Protein AF-A0A1Y6E6U8-F1 (afdb_monomer)

Sequence (98 aa):
MKDEIPPRITRLFGNDKARPKVVRVYAASSGWAQAPGSPVATWPVIDELLRQGRTSAEVKWRFTSHTVSILDLKRAVERVDWSSVAKRSARRGSGEAN

Nearest PDB structures (foldseek):
  1hyw-assembly1_A  TM=4.001E-01  e=8.903E+00  Lambdavirus lambda

Solvent-accessible surface area (backbone atoms only — not comparable to full-atom values): 5813 Å² total; per-residue (Å²): 130,80,76,46,56,50,67,71,60,23,56,75,71,75,30,87,83,58,74,34,21,28,51,29,36,26,26,93,90,73,44,77,40,76,38,81,89,41,48,58,54,16,51,61,50,53,54,49,39,45,75,72,58,32,47,30,34,33,32,36,43,97,93,49,73,50,80,45,50,50,60,58,59,51,54,55,48,70,70,47,63,59,79,63,58,64,62,60,67,67,72,80,74,76,86,75,87,131

pLDDT: mean 79.61, std 17.9, range [40.12, 95.62]

Structure (mmCIF, N/CA/C/O backbone):
data_AF-A0A1Y6E6U8-F1
#
_entry.id   AF-A0A1Y6E6U8-F1
#
loop_
_atom_site.group_PDB
_atom_site.id
_atom_site.type_symbol
_atom_site.label_atom_id
_atom_site.label_alt_id
_atom_site.label_comp_id
_atom_site.label_asym_id
_atom_site.label_entity_id
_atom_site.label_seq_id
_atom_site.pdbx_PDB_ins_code
_atom_site.Cartn_x
_atom_site.Cartn_y
_atom_site.Cartn_z
_atom_site.occupancy
_atom_site.B_iso_or_equiv
_atom_site.auth_seq_id
_atom_site.auth_comp_id
_atom_site.auth_asym_id
_atom_site.auth_atom_id
_atom_site.pdbx_PDB_model_num
ATOM 1 N N . MET A 1 1 ? 16.532 -10.856 0.366 1.00 52.50 1 MET A N 1
ATOM 2 C CA . MET A 1 1 ? 15.050 -10.835 0.335 1.00 52.50 1 MET A CA 1
ATOM 3 C C . MET A 1 1 ? 14.420 -9.601 1.005 1.00 52.50 1 MET A C 1
ATOM 5 O O . MET A 1 1 ? 13.209 -9.474 0.933 1.00 52.50 1 MET A O 1
ATOM 9 N N . LYS A 1 2 ? 15.175 -8.670 1.627 1.00 54.97 2 LYS A N 1
ATOM 10 C CA . LYS A 1 2 ? 14.591 -7.546 2.395 1.00 54.97 2 LYS A CA 1
ATOM 11 C C . LYS A 1 2 ? 14.168 -6.308 1.580 1.00 54.97 2 LYS A C 1
ATOM 13 O O . LYS A 1 2 ? 13.446 -5.480 2.106 1.00 54.97 2 LYS A O 1
ATOM 18 N N . ASP A 1 3 ? 14.507 -6.210 0.297 1.00 74.38 3 ASP A N 1
ATOM 19 C CA . ASP A 1 3 ? 14.193 -5.024 -0.527 1.00 74.38 3 ASP A CA 1
ATOM 20 C C . ASP A 1 3 ? 13.438 -5.372 -1.813 1.00 74.38 3 ASP A C 1
ATOM 22 O O . ASP A 1 3 ? 13.450 -4.623 -2.791 1.00 74.38 3 ASP A O 1
ATOM 26 N N . GLU A 1 4 ? 12.8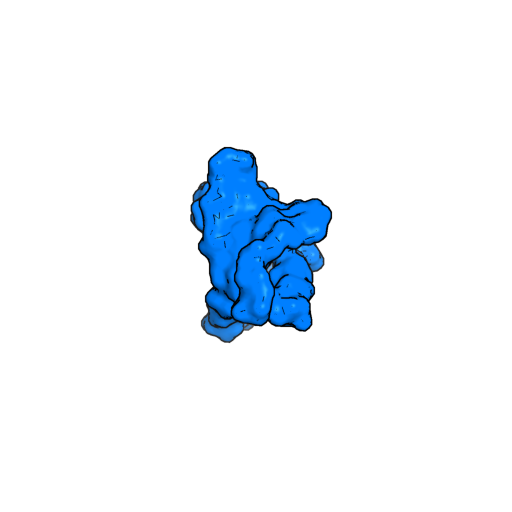04 -6.543 -1.837 1.00 86.38 4 GLU A N 1
ATOM 27 C CA . GLU A 1 4 ? 12.052 -6.989 -3.002 1.00 86.38 4 GLU A CA 1
ATOM 28 C C . GLU A 1 4 ? 10.722 -6.232 -3.110 1.00 86.38 4 GLU A C 1
ATOM 30 O O . GLU A 1 4 ? 9.986 -6.077 -2.131 1.00 86.38 4 GLU A O 1
ATOM 35 N N . ILE A 1 5 ? 10.433 -5.743 -4.315 1.00 88.31 5 ILE A N 1
ATOM 36 C CA . ILE A 1 5 ? 9.184 -5.063 -4.657 1.00 88.31 5 ILE A CA 1
ATOM 37 C C . ILE A 1 5 ? 8.185 -6.125 -5.124 1.00 88.31 5 ILE A C 1
ATOM 39 O O . ILE A 1 5 ? 8.540 -6.939 -5.980 1.00 88.31 5 ILE A O 1
ATOM 43 N N . PRO A 1 6 ? 6.933 -6.118 -4.629 1.00 88.56 6 PRO A N 1
ATOM 44 C CA . PRO A 1 6 ? 5.903 -7.033 -5.093 1.00 88.56 6 PRO A CA 1
ATOM 45 C C . PRO A 1 6 ? 5.784 -7.021 -6.629 1.00 88.56 6 PRO A C 1
ATOM 47 O O . PRO A 1 6 ? 5.564 -5.955 -7.211 1.00 88.56 6 PRO A O 1
ATOM 50 N N . PRO A 1 7 ? 5.828 -8.183 -7.308 1.00 86.81 7 PRO A N 1
ATOM 51 C CA . PRO A 1 7 ? 5.755 -8.248 -8.772 1.00 86.81 7 PRO A CA 1
ATOM 52 C C . PRO A 1 7 ? 4.469 -7.648 -9.349 1.00 86.81 7 PRO A C 1
ATOM 54 O O . PRO A 1 7 ? 4.441 -7.150 -10.470 1.00 86.81 7 PRO A O 1
ATOM 57 N N . ARG A 1 8 ? 3.369 -7.675 -8.583 1.00 86.75 8 ARG A N 1
ATOM 58 C CA . ARG A 1 8 ? 2.128 -6.986 -8.964 1.00 86.75 8 ARG A CA 1
ATOM 59 C C . ARG A 1 8 ? 2.325 -5.477 -9.071 1.00 86.75 8 ARG A C 1
ATOM 61 O O . ARG A 1 8 ? 1.776 -4.877 -9.985 1.00 86.75 8 ARG A O 1
ATOM 68 N N . ILE A 1 9 ? 3.127 -4.882 -8.190 1.00 88.75 9 ILE A N 1
ATOM 69 C CA . ILE A 1 9 ? 3.419 -3.450 -8.219 1.00 88.75 9 ILE A CA 1
ATOM 70 C C . ILE A 1 9 ? 4.254 -3.111 -9.455 1.00 88.75 9 ILE A C 1
ATOM 72 O O . ILE A 1 9 ? 3.865 -2.220 -10.200 1.00 88.75 9 ILE A O 1
ATOM 76 N N . THR A 1 10 ? 5.345 -3.830 -9.738 1.00 89.19 10 THR A N 1
ATOM 77 C CA . THR A 1 10 ? 6.171 -3.559 -10.934 1.00 89.19 10 THR A CA 1
ATOM 78 C C . THR A 1 10 ? 5.396 -3.759 -12.240 1.00 89.19 10 THR A C 1
ATOM 80 O O . THR A 1 10 ? 5.549 -2.968 -13.175 1.00 89.19 10 THR A O 1
ATOM 83 N N . ARG A 1 11 ? 4.488 -4.746 -12.287 1.00 88.75 11 ARG A N 1
ATOM 84 C CA . ARG A 1 11 ? 3.580 -4.976 -13.425 1.00 88.75 11 ARG A CA 1
ATOM 85 C C . ARG A 1 11 ? 2.635 -3.808 -13.703 1.00 88.75 11 ARG A C 1
ATOM 87 O O . ARG A 1 11 ? 2.394 -3.537 -14.873 1.00 88.75 11 ARG A O 1
ATOM 94 N N . LEU A 1 12 ? 2.143 -3.099 -12.682 1.00 88.75 12 LEU A N 1
ATOM 95 C CA . LEU A 1 12 ? 1.291 -1.914 -12.886 1.00 88.75 12 LEU A CA 1
ATOM 96 C C . LEU A 1 12 ? 2.017 -0.811 -13.660 1.00 88.75 12 LEU A C 1
ATOM 98 O O . LEU A 1 12 ? 1.412 -0.122 -14.469 1.00 88.75 12 LEU A O 1
ATOM 102 N N . PHE A 1 13 ? 3.326 -0.686 -13.448 1.00 89.12 13 PHE A N 1
ATOM 103 C CA . PHE A 1 13 ? 4.164 0.295 -14.134 1.00 89.12 13 PHE A CA 1
ATOM 104 C C . PHE A 1 13 ? 4.779 -0.233 -15.438 1.00 89.12 13 PHE A C 1
ATOM 106 O O . PHE A 1 13 ? 5.560 0.478 -16.070 1.00 89.12 13 PHE A O 1
ATOM 113 N N . GLY A 1 14 ? 4.482 -1.480 -15.826 1.00 87.44 14 GLY A N 1
ATOM 114 C CA . GLY A 1 14 ? 5.033 -2.114 -17.026 1.00 87.44 14 GLY A CA 1
ATOM 115 C C . GLY A 1 14 ? 6.559 -2.251 -17.021 1.00 87.44 14 GLY A C 1
ATOM 116 O O . GLY A 1 14 ? 7.164 -2.391 -18.081 1.00 87.44 14 GLY A O 1
ATOM 117 N N . ASN A 1 15 ? 7.207 -2.168 -15.853 1.00 86.50 15 ASN A N 1
ATOM 118 C CA . ASN A 1 15 ? 8.663 -2.161 -15.756 1.00 86.50 15 ASN A CA 1
ATOM 119 C C . ASN A 1 15 ? 9.141 -2.919 -14.515 1.00 86.50 15 ASN A C 1
ATOM 121 O O . ASN A 1 15 ? 8.882 -2.512 -13.385 1.00 86.50 15 ASN A O 1
ATOM 125 N N . ASP A 1 16 ? 9.902 -3.990 -14.736 1.00 83.12 16 ASP A N 1
ATOM 126 C CA . ASP A 1 16 ? 10.436 -4.855 -13.677 1.00 83.12 16 ASP A CA 1
ATOM 127 C C . ASP A 1 16 ? 11.444 -4.138 -12.757 1.00 83.12 16 ASP A C 1
ATOM 129 O O . ASP A 1 16 ? 11.583 -4.466 -11.584 1.00 83.12 16 ASP A O 1
ATOM 133 N N . LYS A 1 17 ? 12.091 -3.078 -13.261 1.00 85.50 17 LYS A N 1
ATOM 134 C CA . LYS A 1 17 ? 13.005 -2.213 -12.499 1.00 85.50 17 LYS A CA 1
ATOM 135 C C . LYS A 1 17 ? 12.304 -0.997 -11.886 1.00 85.50 17 LYS A C 1
ATOM 137 O O . LYS A 1 17 ? 12.985 -0.116 -11.350 1.00 85.50 17 LYS A O 1
ATOM 142 N N . ALA A 1 18 ? 10.976 -0.895 -11.987 1.00 89.06 18 ALA A N 1
ATOM 143 C CA . ALA A 1 18 ? 10.245 0.189 -11.348 1.00 89.06 18 ALA A CA 1
ATOM 144 C C . ALA A 1 18 ? 10.509 0.166 -9.840 1.00 89.06 18 ALA A C 1
ATOM 146 O O . ALA A 1 18 ? 10.455 -0.882 -9.199 1.00 89.06 18 ALA A O 1
ATOM 147 N N . ARG A 1 19 ? 10.746 1.348 -9.262 1.00 91.69 19 ARG A N 1
ATOM 148 C CA . ARG A 1 19 ? 10.848 1.535 -7.808 1.00 91.69 19 ARG A CA 1
ATOM 149 C C . ARG A 1 19 ? 9.792 2.525 -7.332 1.00 91.69 19 ARG A C 1
ATOM 151 O O . ARG A 1 19 ? 10.127 3.681 -7.059 1.00 91.69 19 ARG A O 1
ATOM 158 N N . PRO A 1 20 ? 8.512 2.119 -7.302 1.00 93.12 20 PRO A N 1
ATOM 159 C CA . PRO A 1 20 ? 7.433 3.011 -6.922 1.00 93.12 20 PRO A CA 1
ATOM 160 C C . PRO A 1 20 ? 7.515 3.338 -5.439 1.00 93.12 20 PRO A C 1
ATOM 162 O O . PRO A 1 20 ? 7.786 2.467 -4.612 1.00 93.12 20 PRO A O 1
ATOM 165 N N . LYS A 1 21 ? 7.278 4.603 -5.113 1.00 95.50 21 LYS A N 1
ATOM 166 C CA . LYS A 1 21 ? 7.240 5.105 -3.742 1.00 95.50 21 LYS A CA 1
ATOM 167 C C . LYS A 1 21 ? 5.801 5.167 -3.264 1.00 95.50 21 LYS A C 1
ATOM 169 O O . LYS A 1 21 ? 4.942 5.629 -4.009 1.00 95.50 21 LYS A O 1
ATOM 174 N N . VAL A 1 22 ? 5.543 4.742 -2.036 1.00 94.94 22 VAL A N 1
ATOM 175 C CA . VAL A 1 22 ? 4.250 4.931 -1.378 1.00 94.94 22 VAL A CA 1
ATOM 176 C C . VAL A 1 22 ? 4.117 6.410 -1.039 1.00 94.94 22 VAL A C 1
ATOM 178 O O . VAL A 1 22 ? 4.908 6.920 -0.260 1.00 94.94 22 VAL A O 1
ATOM 181 N N . VAL A 1 23 ? 3.153 7.110 -1.627 1.00 95.62 23 VAL A N 1
ATOM 182 C CA . VAL A 1 23 ? 2.945 8.554 -1.404 1.00 95.62 23 VAL A CA 1
ATOM 183 C C . VAL A 1 23 ? 1.765 8.825 -0.477 1.00 95.62 23 VAL A C 1
ATOM 185 O O . VAL A 1 23 ? 1.805 9.765 0.320 1.00 95.62 23 VAL A O 1
ATOM 188 N N . ARG A 1 24 ? 0.734 7.977 -0.525 1.00 95.31 24 ARG A N 1
ATOM 189 C CA . ARG A 1 24 ? -0.435 8.048 0.358 1.00 95.31 24 ARG A CA 1
ATOM 190 C C . ARG A 1 24 ? -0.839 6.656 0.805 1.00 95.31 24 ARG A C 1
ATOM 192 O O . ARG A 1 24 ? -0.599 5.673 0.109 1.00 95.31 24 ARG A O 1
ATOM 199 N N . VAL A 1 25 ? -1.466 6.573 1.965 1.00 94.75 25 VAL A N 1
ATOM 200 C CA . VAL A 1 25 ? -1.976 5.336 2.555 1.00 94.75 25 VAL A CA 1
ATOM 201 C C . VAL A 1 25 ? -3.413 5.555 2.982 1.00 94.75 25 VAL A C 1
ATOM 203 O O . VAL A 1 25 ? -3.783 6.643 3.415 1.00 94.75 25 VAL A O 1
ATOM 206 N N . TYR A 1 26 ? -4.227 4.522 2.858 1.00 93.44 26 TYR A N 1
ATOM 207 C CA . TYR A 1 26 ? -5.619 4.542 3.264 1.00 93.44 26 TYR A CA 1
ATOM 208 C C . TYR A 1 26 ? -5.805 3.654 4.487 1.00 93.44 26 TYR A C 1
ATOM 210 O O . TYR A 1 26 ? -5.366 2.500 4.497 1.00 93.44 26 TYR A O 1
ATOM 218 N N . ALA A 1 27 ? -6.479 4.185 5.502 1.00 90.31 27 ALA A N 1
ATOM 219 C CA . ALA A 1 27 ? -7.046 3.395 6.587 1.00 90.31 27 ALA A CA 1
ATOM 220 C C . ALA A 1 27 ? -8.561 3.586 6.611 1.00 90.31 27 ALA A C 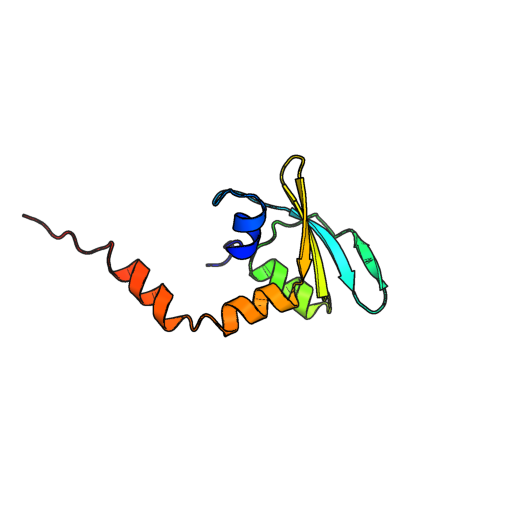1
ATOM 222 O O . ALA A 1 27 ? -9.049 4.696 6.404 1.00 90.31 27 ALA A O 1
ATOM 223 N N . ALA A 1 28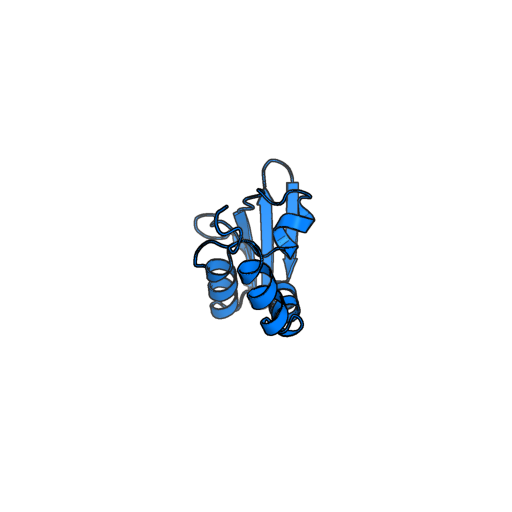 ? -9.302 2.521 6.917 1.00 85.81 28 ALA A N 1
ATOM 224 C CA . ALA A 1 28 ? -10.761 2.582 7.000 1.00 85.81 28 ALA A CA 1
ATOM 225 C C . ALA A 1 28 ? -11.248 3.595 8.054 1.00 85.81 28 ALA A C 1
ATOM 227 O O . ALA A 1 28 ? -12.285 4.221 7.873 1.00 85.81 28 ALA A O 1
ATOM 228 N N . SER A 1 29 ? -10.475 3.790 9.125 1.00 86.19 29 SER A N 1
ATOM 229 C CA . SER A 1 29 ? -10.797 4.705 10.222 1.00 86.19 29 SER A CA 1
ATOM 230 C C . SER A 1 29 ? -10.494 6.177 9.931 1.00 86.19 29 SER A C 1
ATOM 232 O O . SER A 1 29 ? -11.149 7.042 10.499 1.00 86.19 29 SER A O 1
ATOM 234 N N . SER A 1 30 ? -9.506 6.483 9.081 1.00 87.75 30 SER A N 1
ATOM 235 C CA . SER A 1 30 ? -9.001 7.856 8.888 1.00 87.75 30 SER A CA 1
ATOM 236 C C . SER A 1 30 ? -8.998 8.336 7.434 1.00 87.75 30 SER A C 1
ATOM 238 O O . SER A 1 30 ? -8.568 9.453 7.157 1.00 87.75 30 SER A O 1
ATOM 240 N N . GLY A 1 31 ? -9.407 7.497 6.484 1.00 92.06 31 GLY A N 1
ATOM 241 C CA . GLY A 1 31 ? -9.323 7.800 5.060 1.00 92.06 31 GLY A CA 1
ATOM 242 C C . GLY A 1 31 ? -7.882 7.854 4.538 1.00 92.06 31 GLY A C 1
ATOM 243 O O . GLY A 1 31 ? -6.984 7.172 5.044 1.00 92.06 31 GLY A O 1
ATOM 244 N N . TRP A 1 32 ? -7.671 8.650 3.487 1.00 93.75 32 TRP A N 1
ATOM 245 C CA . TRP A 1 32 ? -6.370 8.827 2.842 1.00 93.75 32 TRP A CA 1
ATOM 246 C C . TRP A 1 32 ? -5.478 9.805 3.607 1.00 93.75 32 TRP A C 1
ATOM 248 O O . TRP A 1 32 ? -5.798 10.986 3.711 1.00 93.75 32 TRP A O 1
ATOM 258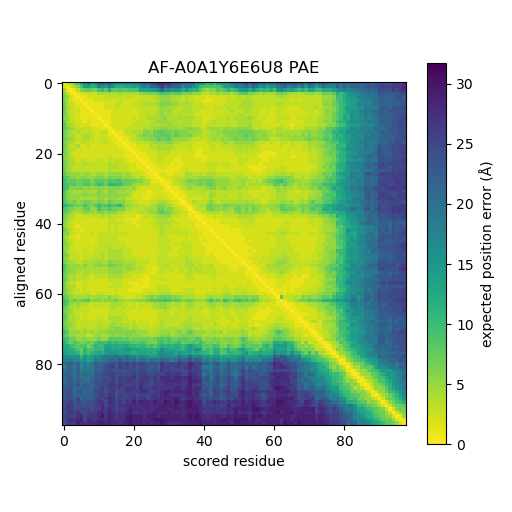 N N . ALA A 1 33 ? -4.306 9.340 4.025 1.00 92.88 33 ALA A N 1
ATOM 259 C CA . ALA A 1 33 ? -3.264 10.135 4.663 1.00 92.88 33 ALA A CA 1
ATOM 260 C C . ALA A 1 33 ? -1.954 10.068 3.866 1.00 92.88 33 ALA A C 1
ATOM 262 O O . ALA A 1 33 ? -1.726 9.136 3.092 1.00 92.88 33 ALA A O 1
ATOM 263 N N . GLN A 1 34 ? -1.080 11.057 4.041 1.00 92.12 34 GL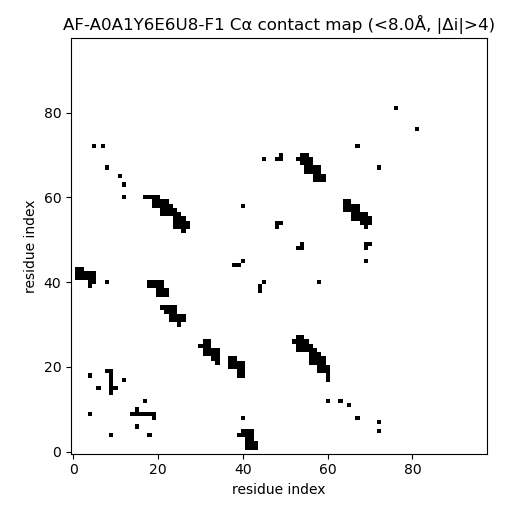N A N 1
ATOM 264 C CA . GLN A 1 34 ? 0.239 11.056 3.412 1.00 92.12 34 GLN A CA 1
ATOM 265 C C . GLN A 1 34 ? 1.140 9.997 4.058 1.00 92.12 34 GLN A C 1
ATOM 267 O O . GLN A 1 34 ? 1.131 9.818 5.276 1.00 92.12 34 GLN A O 1
ATOM 272 N N . ALA A 1 35 ? 1.914 9.285 3.241 1.00 88.12 35 ALA A N 1
ATOM 273 C CA . ALA A 1 35 ? 2.861 8.302 3.746 1.00 88.12 35 ALA A CA 1
ATOM 274 C C . ALA A 1 35 ? 4.125 9.010 4.271 1.00 88.12 35 ALA A C 1
ATOM 276 O O . ALA A 1 35 ? 4.753 9.764 3.515 1.00 88.12 35 ALA A O 1
ATOM 277 N N . PRO A 1 36 ? 4.537 8.779 5.529 1.00 81.00 36 PRO A N 1
ATOM 278 C CA . PRO A 1 36 ? 5.734 9.408 6.077 1.00 81.00 36 PRO A CA 1
ATOM 279 C C . PRO A 1 36 ? 6.980 8.943 5.311 1.00 81.00 36 PRO A C 1
ATOM 281 O O . PRO A 1 36 ? 7.176 7.750 5.100 1.00 81.00 36 PRO A O 1
ATOM 284 N N . GLY A 1 37 ? 7.810 9.885 4.853 1.00 85.50 37 GLY A N 1
ATOM 285 C CA . GLY A 1 37 ? 9.089 9.602 4.181 1.00 85.50 37 GLY A CA 1
ATOM 286 C C . GLY A 1 37 ? 9.000 9.039 2.755 1.00 85.50 37 GLY A C 1
ATOM 287 O O . GLY A 1 37 ? 10.027 8.877 2.102 1.00 85.50 37 GLY A O 1
ATOM 288 N N . SER A 1 38 ? 7.794 8.772 2.244 1.00 90.19 38 SER A N 1
ATOM 289 C CA . SER A 1 38 ? 7.557 8.193 0.913 1.00 90.19 38 SER A CA 1
ATOM 290 C C . SER A 1 38 ? 8.433 6.967 0.576 1.00 90.19 38 SER A C 1
ATOM 292 O O . SER A 1 38 ? 9.199 7.001 -0.399 1.00 90.19 38 SER A O 1
ATOM 294 N N . PRO A 1 39 ? 8.365 5.887 1.379 1.00 92.69 39 PRO A N 1
ATOM 295 C CA . PRO A 1 39 ? 9.235 4.727 1.222 1.00 92.69 39 PRO A CA 1
ATOM 296 C C . PRO A 1 39 ? 8.957 3.980 -0.087 1.00 92.69 39 PRO A C 1
ATOM 298 O O . PRO A 1 39 ? 7.857 4.034 -0.637 1.00 92.69 39 PRO A O 1
ATOM 301 N N . VAL A 1 40 ? 9.952 3.247 -0.594 1.00 93.56 40 VAL A N 1
ATOM 302 C CA . VAL A 1 40 ? 9.760 2.348 -1.745 1.00 93.56 40 VAL A CA 1
ATOM 303 C C . VAL A 1 40 ? 8.809 1.220 -1.346 1.00 93.56 40 VAL A C 1
ATOM 305 O O . VAL A 1 40 ? 8.921 0.682 -0.250 1.00 93.56 40 VAL A O 1
ATOM 308 N N . ALA A 1 41 ? 7.881 0.852 -2.229 1.00 92.50 41 ALA A N 1
ATOM 309 C CA . ALA A 1 41 ? 6.871 -0.172 -1.972 1.00 92.50 41 ALA A CA 1
ATOM 310 C C . ALA A 1 41 ? 7.460 -1.600 -2.001 1.00 92.50 41 ALA A C 1
ATOM 312 O O . ALA A 1 41 ? 7.183 -2.374 -2.912 1.00 92.50 41 ALA A O 1
ATOM 313 N N . THR A 1 42 ? 8.307 -1.937 -1.030 1.00 92.50 42 THR A N 1
ATOM 314 C CA . THR A 1 42 ? 8.900 -3.272 -0.836 1.00 92.50 42 THR A CA 1
ATOM 315 C C . THR A 1 42 ? 8.040 -4.142 0.082 1.00 92.50 42 THR A C 1
ATOM 317 O O . THR A 1 42 ? 7.215 -3.615 0.828 1.00 92.50 42 THR A O 1
ATOM 320 N N . TRP A 1 43 ? 8.239 -5.466 0.083 1.00 89.44 43 TRP A N 1
ATOM 321 C CA . TRP A 1 43 ? 7.507 -6.378 0.979 1.00 89.44 43 TRP A CA 1
ATOM 322 C C . TRP A 1 43 ? 7.521 -5.949 2.453 1.00 89.44 43 TRP A C 1
ATOM 324 O O . TRP A 1 43 ? 6.438 -5.861 3.028 1.00 89.44 43 TRP A O 1
ATOM 334 N N . PRO A 1 44 ? 8.667 -5.577 3.065 1.00 91.00 44 PRO A N 1
ATOM 335 C CA . PRO A 1 44 ? 8.659 -5.126 4.456 1.00 91.00 44 PRO A CA 1
ATOM 336 C C . PRO A 1 44 ? 7.835 -3.863 4.686 1.00 91.00 44 PRO A C 1
ATOM 338 O O . PRO A 1 44 ? 7.196 -3.742 5.725 1.00 91.00 44 PRO A O 1
ATOM 341 N N . VAL A 1 45 ? 7.816 -2.941 3.718 1.00 91.69 45 VAL A N 1
ATOM 342 C CA . VAL A 1 45 ? 6.982 -1.735 3.791 1.00 91.69 45 VAL A CA 1
ATOM 343 C C . VAL A 1 45 ? 5.507 -2.109 3.697 1.00 91.69 45 VAL A C 1
ATOM 345 O O . VAL A 1 45 ? 4.705 -1.602 4.472 1.00 91.69 45 VAL A O 1
ATOM 348 N N . ILE A 1 46 ? 5.134 -3.025 2.803 1.00 90.62 46 ILE A N 1
ATOM 349 C CA . ILE A 1 46 ? 3.753 -3.511 2.688 1.00 90.62 46 ILE A CA 1
ATOM 350 C C . ILE A 1 46 ? 3.300 -4.217 3.978 1.00 90.62 46 ILE A C 1
ATOM 352 O O . ILE A 1 46 ? 2.201 -3.938 4.459 1.00 90.62 46 ILE A O 1
ATOM 356 N N . ASP A 1 47 ? 4.135 -5.074 4.576 1.00 89.88 47 A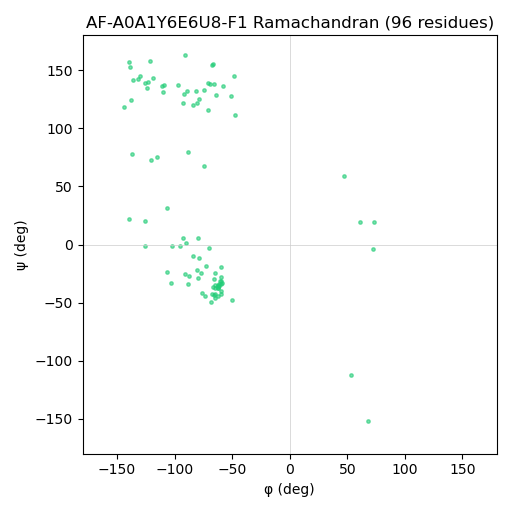SP A N 1
ATOM 357 C CA . ASP A 1 47 ? 3.823 -5.726 5.857 1.00 89.88 47 ASP A CA 1
ATOM 358 C C . ASP A 1 47 ? 3.728 -4.728 7.015 1.00 89.88 47 ASP A C 1
ATOM 360 O O . ASP A 1 47 ? 2.873 -4.882 7.887 1.00 89.88 47 ASP A O 1
ATOM 364 N N . GLU A 1 48 ? 4.575 -3.700 7.033 1.00 90.50 48 GLU A N 1
ATOM 365 C CA . GLU A 1 48 ? 4.508 -2.636 8.034 1.00 90.50 48 GLU A CA 1
ATOM 366 C C . GLU A 1 48 ? 3.209 -1.831 7.901 1.00 90.50 48 GLU A C 1
ATOM 368 O O . GLU A 1 48 ? 2.503 -1.621 8.886 1.00 90.50 48 GLU A O 1
ATOM 373 N N . LEU A 1 49 ? 2.835 -1.452 6.677 1.00 90.25 49 LEU A N 1
ATOM 374 C CA . LEU A 1 49 ? 1.574 -0.763 6.407 1.00 90.25 49 LEU A CA 1
ATOM 375 C C . LEU A 1 49 ? 0.369 -1.609 6.833 1.00 90.25 49 LEU A C 1
ATOM 377 O O . LEU A 1 49 ? -0.573 -1.083 7.426 1.00 90.25 49 LEU A O 1
ATOM 381 N N . LEU A 1 50 ? 0.413 -2.919 6.590 1.00 89.50 50 LEU A N 1
ATOM 382 C CA . LEU A 1 50 ? -0.634 -3.835 7.029 1.00 89.50 50 LEU A CA 1
ATOM 383 C C . LEU A 1 50 ? -0.706 -3.929 8.561 1.00 89.50 50 LEU A C 1
ATOM 385 O O . LEU A 1 50 ? -1.801 -3.868 9.118 1.00 89.50 50 LEU A O 1
ATOM 389 N N . ARG A 1 51 ? 0.441 -4.021 9.250 1.00 89.38 51 ARG A N 1
ATOM 390 C CA . ARG A 1 51 ? 0.511 -4.000 10.725 1.00 89.38 51 ARG A CA 1
ATOM 391 C C . ARG A 1 51 ? -0.031 -2.697 11.314 1.00 89.38 51 ARG A C 1
ATOM 393 O O . ARG A 1 51 ? -0.635 -2.718 12.379 1.00 89.38 51 ARG A O 1
ATOM 400 N N . GLN A 1 52 ? 0.114 -1.588 10.595 1.00 88.94 52 GLN A N 1
ATOM 401 C C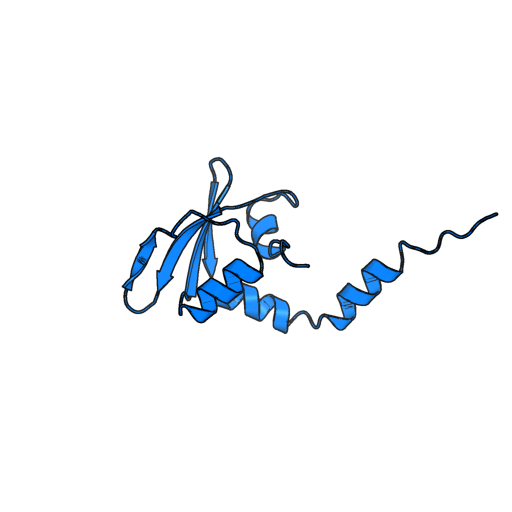A . GLN A 1 52 ? -0.466 -0.286 10.941 1.00 88.94 52 GLN A CA 1
ATOM 402 C C . GLN A 1 52 ? -1.957 -0.152 10.569 1.00 88.94 52 GLN A C 1
ATOM 404 O O . GLN A 1 52 ? -2.520 0.939 10.676 1.00 88.94 52 GLN A O 1
ATOM 409 N N . GLY A 1 53 ? -2.605 -1.222 10.095 1.00 89.44 53 GLY A N 1
ATOM 410 C CA . GLY A 1 53 ? -4.023 -1.219 9.731 1.00 89.44 53 GLY A CA 1
ATOM 411 C C . GLY A 1 53 ? -4.337 -0.477 8.428 1.00 89.44 53 GLY A C 1
ATOM 412 O O . GLY A 1 53 ? -5.481 -0.070 8.206 1.00 89.44 53 GLY A O 1
ATOM 413 N N . ARG A 1 54 ? -3.344 -0.264 7.555 1.00 91.50 54 ARG A N 1
ATOM 414 C CA . ARG A 1 54 ? -3.559 0.339 6.233 1.00 91.50 54 ARG A CA 1
ATOM 415 C C . ARG A 1 54 ? -4.054 -0.725 5.259 1.00 91.50 54 ARG A C 1
ATOM 417 O O . ARG A 1 54 ? -3.475 -1.805 5.157 1.00 91.50 54 ARG A O 1
ATOM 424 N N . THR A 1 55 ? -5.112 -0.414 4.517 1.00 91.62 55 THR A N 1
ATOM 425 C CA . THR A 1 55 ? -5.763 -1.368 3.601 1.00 91.62 55 THR A CA 1
ATOM 426 C C . THR A 1 55 ? -5.470 -1.079 2.131 1.00 91.62 55 THR A C 1
ATOM 428 O O . THR A 1 55 ? -5.482 -2.004 1.313 1.00 91.62 55 THR A O 1
ATOM 431 N N . SER A 1 56 ? -5.125 0.168 1.799 1.00 93.56 56 SER A N 1
ATOM 432 C CA . SER A 1 56 ? -4.700 0.571 0.455 1.00 93.56 56 SER A CA 1
ATOM 433 C C . SER A 1 56 ? -3.534 1.557 0.511 1.00 93.56 56 SER A C 1
ATOM 435 O O . SER A 1 56 ? -3.326 2.245 1.511 1.00 93.56 56 SER A O 1
ATOM 437 N N . ALA A 1 57 ? -2.776 1.632 -0.576 1.00 93.94 57 ALA A N 1
ATOM 438 C CA . ALA A 1 57 ? -1.672 2.563 -0.752 1.00 93.94 57 ALA A CA 1
ATOM 439 C C . ALA A 1 57 ? -1.717 3.173 -2.154 1.00 93.94 57 ALA A C 1
ATOM 441 O O . ALA A 1 57 ? -2.022 2.494 -3.130 1.00 93.94 57 ALA A O 1
ATOM 442 N N . GLU A 1 58 ? -1.392 4.452 -2.259 1.00 95.25 58 GLU A N 1
ATOM 443 C CA . GLU A 1 58 ? -1.088 5.104 -3.525 1.00 95.25 58 GLU A CA 1
ATOM 444 C C . GLU A 1 58 ? 0.422 5.036 -3.727 1.00 95.25 58 GLU A C 1
ATOM 446 O O . GLU A 1 58 ? 1.199 5.504 -2.888 1.00 95.25 58 GLU A O 1
ATOM 451 N N . VAL A 1 59 ? 0.837 4.432 -4.834 1.00 95.19 59 VAL A N 1
ATOM 452 C CA . VAL A 1 59 ? 2.235 4.313 -5.232 1.00 95.19 59 VAL A CA 1
ATOM 453 C C . VAL A 1 59 ? 2.504 5.170 -6.457 1.00 95.19 59 VAL A C 1
ATOM 455 O O . VAL A 1 59 ? 1.727 5.180 -7.409 1.00 95.19 59 VAL A O 1
ATOM 458 N N . LYS A 1 60 ? 3.627 5.883 -6.454 1.00 95.44 60 LYS A N 1
ATOM 459 C CA . LYS A 1 60 ? 4.041 6.776 -7.536 1.00 95.44 60 LYS A CA 1
ATOM 460 C C . LYS A 1 60 ? 5.421 6.399 -8.050 1.00 95.44 60 LYS A C 1
ATOM 462 O O . LYS A 1 60 ? 6.358 6.211 -7.272 1.00 95.44 60 LYS A O 1
ATOM 467 N N . TRP A 1 61 ? 5.569 6.359 -9.368 1.00 95.25 61 TRP A N 1
ATOM 468 C CA . TRP A 1 61 ? 6.860 6.241 -10.032 1.00 95.25 61 TRP A CA 1
ATOM 469 C C . TRP A 1 61 ? 6.912 7.185 -11.232 1.00 95.25 61 TRP A C 1
ATOM 471 O O . TRP A 1 61 ? 6.051 7.140 -12.108 1.00 95.25 61 TRP A O 1
ATOM 481 N N . ARG A 1 62 ? 7.929 8.058 -11.266 1.00 90.62 62 ARG A N 1
ATOM 482 C CA . ARG A 1 62 ? 8.059 9.136 -12.261 1.00 90.62 62 ARG A CA 1
ATOM 483 C C . ARG A 1 62 ? 6.787 10.003 -12.313 1.00 90.62 62 ARG A C 1
ATOM 485 O O . ARG A 1 62 ? 6.488 10.691 -11.337 1.00 90.62 62 ARG A O 1
ATOM 492 N N . PHE A 1 63 ? 6.050 9.949 -13.420 1.00 89.44 63 PHE A N 1
ATOM 493 C CA . PHE A 1 63 ? 4.843 10.739 -13.682 1.00 89.44 63 PHE A CA 1
ATOM 494 C C . PHE A 1 63 ? 3.547 9.943 -13.498 1.00 89.44 63 PHE A C 1
ATOM 496 O O . PHE A 1 63 ? 2.466 10.504 -13.639 1.00 89.44 63 PHE A O 1
ATOM 503 N N . THR A 1 64 ? 3.643 8.656 -13.160 1.00 92.12 64 THR A N 1
ATOM 504 C CA . THR A 1 64 ? 2.488 7.765 -13.041 1.00 92.12 64 THR A CA 1
ATOM 505 C C . THR A 1 64 ? 2.237 7.419 -11.580 1.00 92.12 64 THR A C 1
ATOM 507 O O . THR A 1 64 ? 3.169 7.131 -10.821 1.00 92.12 64 THR A O 1
ATOM 510 N N . SER A 1 65 ? 0.969 7.426 -11.185 1.00 94.44 65 SER A N 1
ATOM 511 C CA . SER A 1 65 ? 0.505 6.995 -9.869 1.00 94.44 65 SER A CA 1
ATOM 512 C C . SER A 1 65 ? -0.573 5.931 -10.013 1.00 94.44 65 SER A C 1
ATOM 514 O O . SER A 1 65 ? -1.452 6.043 -10.864 1.00 94.44 65 SER A O 1
ATOM 516 N N . HIS A 1 66 ? -0.510 4.914 -9.161 1.00 94.12 66 HIS A N 1
ATOM 517 C CA . HIS A 1 66 ? -1.501 3.850 -9.090 1.00 94.12 66 HIS A CA 1
ATOM 518 C C . HIS A 1 66 ? -1.920 3.618 -7.646 1.00 94.12 66 HIS A C 1
ATOM 520 O O . HIS A 1 66 ? -1.096 3.637 -6.733 1.00 94.12 66 HIS A O 1
ATOM 526 N N . THR A 1 67 ? -3.201 3.333 -7.456 1.00 93.81 67 THR A N 1
ATOM 527 C CA . THR A 1 67 ? -3.737 2.885 -6.174 1.00 93.81 67 THR A CA 1
ATOM 528 C C . THR A 1 67 ? -3.727 1.366 -6.126 1.00 93.81 67 THR A C 1
ATOM 530 O O . THR A 1 67 ? -4.219 0.707 -7.040 1.00 93.81 67 THR A O 1
ATOM 533 N N . VAL A 1 68 ? -3.178 0.807 -5.051 1.00 92.19 68 VAL A N 1
ATOM 534 C CA . VAL A 1 68 ? -3.090 -0.635 -4.818 1.00 92.19 68 VAL A CA 1
ATOM 535 C C . VAL A 1 68 ? -3.766 -1.005 -3.506 1.00 92.19 68 VAL A C 1
ATOM 537 O O . VAL A 1 68 ? -3.626 -0.305 -2.502 1.00 92.19 68 VAL A O 1
ATOM 540 N N . SER A 1 69 ? -4.488 -2.126 -3.498 1.00 90.69 69 SER A N 1
ATOM 541 C CA . SER A 1 69 ? -4.994 -2.712 -2.258 1.00 90.69 69 SER A CA 1
ATOM 542 C C . SER A 1 69 ? -3.902 -3.573 -1.628 1.00 90.69 69 SER A C 1
ATOM 544 O O . SER A 1 69 ? -3.433 -4.540 -2.227 1.00 90.69 69 SER A O 1
ATOM 546 N N . ILE A 1 70 ? -3.503 -3.224 -0.405 1.00 89.12 70 ILE A N 1
ATOM 547 C CA . ILE A 1 70 ? -2.473 -3.939 0.365 1.00 89.12 70 ILE A CA 1
ATOM 548 C C . ILE A 1 70 ? -2.926 -5.381 0.637 1.00 89.12 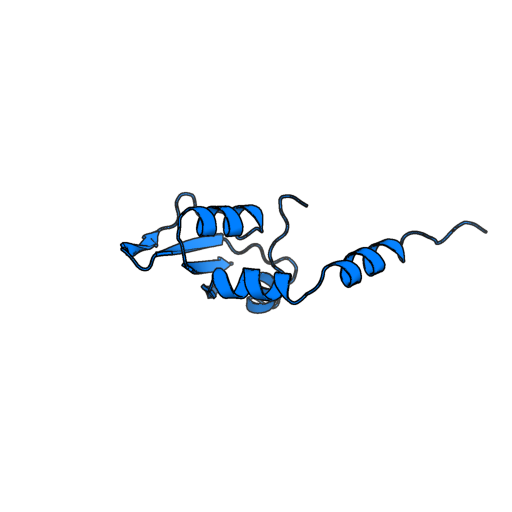70 ILE A C 1
ATOM 550 O O . ILE A 1 70 ? -2.135 -6.319 0.548 1.00 89.12 70 ILE A O 1
ATOM 554 N N . LEU A 1 71 ? -4.223 -5.563 0.895 1.00 85.75 71 LEU A N 1
ATOM 555 C CA . LEU A 1 71 ? -4.833 -6.868 1.152 1.00 85.75 71 LEU A CA 1
ATOM 556 C C . LEU A 1 71 ? -4.767 -7.788 -0.075 1.00 85.75 71 LEU A C 1
ATOM 558 O O . LEU A 1 71 ? -4.435 -8.967 0.047 1.00 85.75 71 LEU A O 1
ATOM 562 N N . ASP A 1 72 ? -5.037 -7.252 -1.267 1.00 83.94 72 ASP A N 1
ATOM 563 C CA . ASP A 1 72 ? -4.949 -8.013 -2.518 1.00 83.94 72 ASP A CA 1
ATOM 564 C C . ASP A 1 72 ? -3.501 -8.412 -2.851 1.00 83.94 72 ASP A C 1
ATOM 566 O O . ASP A 1 72 ? -3.263 -9.531 -3.311 1.00 83.94 72 ASP A O 1
ATOM 570 N N . LEU A 1 73 ? -2.522 -7.546 -2.554 1.00 82.00 73 LEU A N 1
ATOM 571 C CA . LEU A 1 73 ? -1.102 -7.861 -2.742 1.00 82.00 73 LEU A CA 1
ATOM 572 C C . LEU A 1 73 ? -0.670 -9.078 -1.914 1.00 82.00 73 LEU A C 1
ATOM 574 O O . LEU A 1 73 ? 0.028 -9.945 -2.442 1.00 82.00 73 LEU A O 1
ATOM 578 N N . LYS A 1 74 ? -1.110 -9.173 -0.653 1.00 75.19 74 LYS A N 1
ATOM 579 C CA . LYS A 1 74 ? -0.770 -10.300 0.231 1.00 75.19 74 LYS A CA 1
ATOM 580 C C . LYS A 1 74 ? -1.516 -11.579 -0.152 1.00 75.19 74 LYS A C 1
ATOM 582 O O . LYS A 1 74 ? -0.890 -12.623 -0.315 1.00 75.19 74 LYS A O 1
ATOM 587 N N . ARG A 1 75 ? -2.817 -11.477 -0.445 1.00 72.06 75 ARG A N 1
ATOM 588 C CA . ARG A 1 75 ? -3.640 -12.615 -0.890 1.00 72.06 75 ARG A CA 1
ATOM 589 C C . ARG A 1 75 ? -3.120 -13.254 -2.182 1.00 72.06 75 ARG A C 1
ATOM 591 O O . ARG A 1 75 ? -3.247 -14.462 -2.375 1.00 72.06 75 ARG A O 1
ATOM 598 N N . ALA A 1 76 ? -2.551 -12.452 -3.082 1.00 61.31 76 ALA A N 1
ATOM 599 C CA . ALA A 1 76 ? -1.928 -12.949 -4.304 1.00 61.31 76 ALA A CA 1
ATOM 600 C C . ALA A 1 76 ? -0.694 -13.811 -4.026 1.00 61.31 76 ALA A C 1
ATOM 602 O O . ALA A 1 76 ? -0.463 -14.773 -4.750 1.00 61.31 76 ALA A O 1
ATOM 603 N N . VAL A 1 77 ? 0.076 -13.483 -2.987 1.00 61.50 77 VAL A N 1
ATOM 604 C CA . VAL A 1 77 ? 1.237 -14.276 -2.570 1.00 61.50 77 VAL A CA 1
ATOM 605 C C . VAL A 1 77 ? 0.806 -15.535 -1.843 1.00 61.50 77 VAL A C 1
ATOM 607 O O . VAL A 1 77 ? 1.343 -16.589 -2.134 1.00 61.50 77 VAL A O 1
ATOM 610 N N . GLU A 1 78 ? -0.194 -15.470 -0.968 1.00 58.56 78 GLU A N 1
ATOM 611 C CA . GLU A 1 78 ? -0.669 -16.659 -0.244 1.00 58.56 78 GLU A CA 1
ATOM 612 C C . GLU A 1 78 ? -1.298 -17.705 -1.175 1.00 58.56 78 GLU A C 1
ATOM 614 O O . GLU A 1 78 ? -1.208 -18.902 -0.921 1.00 58.56 78 GLU A O 1
ATOM 619 N N . ARG A 1 79 ? -1.901 -17.275 -2.293 1.00 54.47 79 ARG A N 1
ATOM 620 C CA . ARG A 1 79 ? -2.354 -18.192 -3.352 1.00 54.47 79 ARG A CA 1
ATOM 621 C C . ARG A 1 79 ? -1.230 -18.718 -4.236 1.00 54.47 79 ARG A C 1
ATOM 623 O O . ARG A 1 79 ? -1.396 -19.763 -4.861 1.00 54.47 79 ARG A O 1
ATOM 630 N N . VAL A 1 80 ? -0.118 -17.996 -4.327 1.00 53.47 80 VAL A N 1
ATOM 631 C CA . VAL A 1 80 ? 1.099 -18.474 -4.980 1.00 53.47 80 VAL A CA 1
ATOM 632 C C . VAL A 1 80 ? 1.900 -19.210 -3.917 1.00 53.47 80 VAL A C 1
ATOM 634 O O . VAL A 1 80 ? 2.841 -18.676 -3.341 1.00 53.47 80 VAL A O 1
ATOM 637 N N . ASP A 1 81 ? 1.501 -20.452 -3.651 1.00 49.69 81 ASP A N 1
ATOM 638 C CA . ASP A 1 81 ? 2.293 -21.376 -2.850 1.00 49.69 81 ASP A CA 1
ATOM 639 C C . ASP A 1 81 ? 3.758 -21.360 -3.345 1.00 49.69 81 ASP A C 1
ATOM 641 O O . ASP A 1 81 ? 4.092 -21.713 -4.487 1.00 49.69 81 ASP A O 1
ATOM 645 N N . TRP A 1 82 ? 4.638 -20.819 -2.499 1.00 47.34 82 TRP A N 1
ATOM 646 C CA . TRP A 1 82 ? 6.013 -20.452 -2.844 1.00 47.34 82 TRP A CA 1
ATOM 647 C C . TRP A 1 82 ? 6.922 -21.668 -3.083 1.00 47.34 82 TRP A C 1
ATOM 649 O O . TRP A 1 82 ? 8.066 -21.498 -3.526 1.00 47.34 82 TRP A O 1
ATOM 659 N N . SER A 1 83 ? 6.421 -22.899 -2.910 1.00 52.16 83 SER A N 1
ATOM 660 C CA . SER A 1 83 ? 7.141 -24.120 -3.288 1.00 52.16 83 SER A CA 1
ATOM 661 C C . SER A 1 83 ? 7.488 -24.172 -4.785 1.00 52.16 83 SER A C 1
ATOM 663 O O . SER A 1 83 ? 8.413 -24.889 -5.179 1.00 52.16 83 SER A O 1
ATOM 665 N N . SER A 1 84 ? 6.814 -23.385 -5.635 1.00 48.28 84 SER A N 1
ATOM 666 C CA . SER A 1 84 ? 7.055 -23.369 -7.088 1.00 48.28 84 SER A CA 1
ATOM 667 C C . SER A 1 84 ? 8.099 -22.339 -7.562 1.00 48.28 84 SER A C 1
ATOM 669 O O . SER A 1 84 ? 8.734 -22.532 -8.605 1.00 48.28 84 SER A O 1
ATOM 671 N N . VAL A 1 85 ? 8.329 -21.249 -6.819 1.00 52.09 85 VAL A N 1
ATOM 672 C CA . VAL A 1 85 ? 9.309 -20.217 -7.224 1.00 52.09 85 VAL A CA 1
ATOM 673 C C . VAL A 1 85 ? 10.713 -20.541 -6.703 1.00 52.09 85 VAL A C 1
ATOM 675 O O . VAL A 1 85 ? 11.683 -20.364 -7.443 1.00 52.09 85 VAL A O 1
ATOM 678 N N . ALA A 1 86 ? 10.834 -21.159 -5.520 1.00 52.81 86 ALA A N 1
ATOM 679 C CA . ALA A 1 86 ? 12.118 -21.651 -5.006 1.00 52.81 86 ALA A CA 1
ATOM 680 C C . ALA A 1 86 ? 12.785 -22.681 -5.950 1.00 52.81 86 ALA A C 1
ATOM 682 O O . ALA A 1 86 ? 14.003 -22.680 -6.119 1.00 52.81 86 ALA A O 1
ATOM 683 N N . LYS A 1 87 ? 11.995 -23.496 -6.668 1.00 48.41 87 LYS A N 1
ATOM 684 C CA . LYS A 1 87 ? 12.507 -24.461 -7.664 1.00 48.41 87 LYS A CA 1
ATOM 685 C C . LYS A 1 87 ? 13.013 -23.827 -8.965 1.00 48.41 87 LYS A C 1
ATOM 687 O O . LYS A 1 87 ? 13.760 -24.477 -9.695 1.00 48.41 87 LYS A O 1
ATOM 692 N N . ARG A 1 88 ? 12.635 -22.583 -9.280 1.00 44.97 88 ARG A N 1
ATOM 693 C CA . ARG A 1 88 ? 13.038 -21.920 -10.535 1.00 44.97 88 ARG A CA 1
ATOM 694 C C . ARG A 1 88 ? 14.381 -21.198 -10.428 1.00 44.97 88 ARG A C 1
ATOM 696 O O . ARG A 1 88 ? 15.084 -21.111 -11.429 1.00 44.97 88 ARG A O 1
ATOM 703 N N . SER A 1 89 ? 14.767 -20.759 -9.228 1.00 49.50 89 SER A N 1
ATOM 704 C CA . SER A 1 89 ? 16.080 -20.139 -9.000 1.00 49.50 89 SER A CA 1
ATOM 705 C C . SER A 1 89 ? 17.215 -21.163 -8.855 1.00 49.50 89 SER A C 1
ATOM 707 O O . SER A 1 89 ? 18.361 -20.831 -9.132 1.00 49.50 89 SER A O 1
ATOM 709 N N . ALA A 1 90 ? 16.909 -22.418 -8.500 1.00 48.69 90 ALA A N 1
ATOM 710 C CA . ALA A 1 90 ? 17.904 -23.489 -8.369 1.00 48.69 90 ALA A CA 1
ATOM 711 C C . ALA A 1 90 ? 18.352 -24.116 -9.709 1.00 48.69 90 ALA A C 1
ATOM 713 O O . ALA A 1 90 ? 19.330 -24.850 -9.738 1.00 48.69 90 ALA A O 1
ATOM 714 N N . ARG A 1 91 ? 17.674 -23.835 -10.837 1.00 48.34 91 ARG A N 1
ATOM 715 C CA . ARG A 1 91 ? 18.026 -24.405 -12.159 1.00 48.34 91 ARG A CA 1
ATOM 716 C C . ARG A 1 91 ? 18.931 -23.527 -13.035 1.00 48.34 91 ARG A C 1
ATOM 718 O O . ARG A 1 91 ? 19.271 -23.943 -14.134 1.00 48.34 91 ARG A O 1
ATOM 725 N N . ARG A 1 92 ? 19.329 -22.329 -12.590 1.00 50.47 92 ARG A N 1
ATOM 726 C CA . ARG A 1 92 ? 20.289 -21.457 -13.310 1.00 50.47 92 ARG A CA 1
ATOM 727 C C . ARG A 1 92 ? 21.671 -21.412 -12.639 1.00 50.47 92 ARG A C 1
ATOM 729 O O . ARG A 1 92 ? 22.342 -20.389 -12.691 1.00 50.47 92 ARG A O 1
ATOM 736 N N . GLY A 1 93 ? 22.076 -22.503 -11.988 1.00 47.84 93 GLY A N 1
ATOM 737 C CA . GLY A 1 93 ? 23.347 -22.600 -11.260 1.00 47.84 93 GLY A CA 1
ATOM 738 C C . GLY A 1 93 ? 24.083 -23.930 -11.427 1.00 47.84 93 GLY A C 1
ATOM 739 O O . GLY A 1 93 ? 24.889 -24.264 -10.572 1.00 47.84 93 GLY A O 1
ATOM 740 N N . SER A 1 94 ? 23.814 -24.687 -12.494 1.00 50.88 94 SER A N 1
ATOM 741 C CA . SER A 1 94 ? 24.578 -25.900 -12.826 1.00 50.88 94 SER A CA 1
ATOM 742 C C . SER A 1 94 ? 24.857 -25.925 -14.326 1.00 50.88 94 SER A C 1
ATOM 744 O O . SER A 1 94 ? 24.160 -26.573 -15.100 1.00 50.88 94 SER A O 1
ATOM 746 N N . GLY A 1 95 ? 25.838 -25.123 -14.731 1.00 40.12 95 GLY A N 1
ATOM 747 C CA . GLY A 1 95 ? 26.609 -25.309 -15.956 1.00 40.12 95 GLY A CA 1
ATOM 748 C C . GLY A 1 95 ? 28.036 -25.578 -15.509 1.00 40.12 95 GLY A C 1
ATOM 749 O O . GLY A 1 95 ? 28.851 -24.664 -15.459 1.00 40.12 95 GLY A O 1
ATOM 750 N N . GLU A 1 96 ? 28.244 -26.798 -15.021 1.00 41.44 96 GLU A N 1
ATOM 751 C CA . GLU A 1 96 ? 29.537 -27.348 -14.637 1.00 41.44 96 GLU A CA 1
ATOM 752 C C . GLU A 1 96 ? 30.409 -27.546 -15.884 1.00 41.44 96 GLU A C 1
ATOM 754 O O . GLU A 1 96 ? 29.906 -27.663 -17.002 1.00 41.44 96 GLU A O 1
ATOM 759 N N . ALA A 1 97 ? 31.715 -27.524 -15.648 1.00 42.50 97 ALA A N 1
ATOM 760 C CA . ALA A 1 97 ? 32.803 -27.571 -16.608 1.00 42.50 97 ALA A CA 1
ATOM 761 C C . ALA A 1 97 ? 32.695 -28.674 -17.676 1.00 42.50 97 ALA A C 1
ATOM 763 O O . ALA A 1 97 ? 32.324 -29.811 -17.383 1.00 42.50 97 ALA A O 1
ATOM 764 N N . ASN A 1 98 ? 33.159 -28.344 -18.883 1.00 42.59 98 ASN A N 1
ATOM 765 C CA . ASN A 1 98 ? 34.063 -29.205 -19.645 1.00 42.59 98 ASN A CA 1
ATOM 766 C C . ASN A 1 98 ? 35.013 -28.323 -20.461 1.00 42.59 98 ASN A C 1
ATOM 768 O O . ASN A 1 98 ? 34.493 -27.423 -21.162 1.00 42.59 98 ASN A O 1
#

Radius of gyration: 15.98 Å; Cα contacts (8 Å, |Δi|>4): 134; chains: 1; bounding box: 45×40×31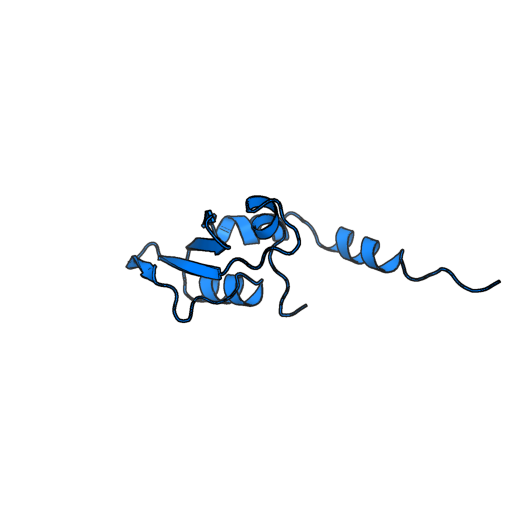 Å

Secondary structure (DSSP, 8-state):
-TTPPPHHHHHHTT-TT---EEEEEEETTTEEEEPTT--B--HHHHHHHHHTT--EEEEEETTEEEEEEHHHHHHHHHHS-THHHHHHHTTSS-----

Foldseek 3Di:
DFFAAQPVVCVVVVHNPFFWFFQWFQAPVPGIDGDPPRHTRGPVVLVVCVVVRTQKTWTDTDDDIDIDGSVVSVVVVVVVPCVVVVVVVVVVPDPDDD

Mean predicted aligned error: 10.14 Å